Protein AF-A0A7Y1UGS8-F1 (afdb_monomer_lite)

Foldseek 3Di:
DYDDDDDDDDPPDDDDDPPPPPVPPCPPCNQCPVVCVVQVHPDDDDLVRLLVSLCVAPFWPHKDKADPVNVVVLVVVLVVVCVVVPVDSPPDWDADPQATWDWAADDSIIMITGGHDDHDPCSNVSVNSSRVSNVVD

Sequence (137 aa):
MKDAAFGAAALGAATPGNTADAKAPVTNDTKQLALRAIFGVSHELNEGEIIQRARTLPGVRNLAKVRPNEMVALETLRNCISKLGFGDREAITMTCPGGVIDFVAHGDTSMAVIHEGEYAPGVRETLLIVVNEIDQL

Secondary structure (DSSP, 8-state):
---------------------------GGGTTHHHHHHHT-SSPPPHHHHHHHHTTSTTEEEEEEEPHHHHHHHHHHHHHHIIIII--TT---EEETTEEEEEEEETTEEEEEEESSSPPTTHHHHHHHHHHHHHT-

Radius of gyration: 26.34 Å; chains: 1; bounding box: 96×28×57 Å

Structure (mmCIF, N/CA/C/O backbone):
data_AF-A0A7Y1UGS8-F1
#
_entry.id   AF-A0A7Y1UGS8-F1
#
loop_
_atom_site.group_PDB
_atom_site.id
_atom_site.type_symbol
_atom_site.label_atom_id
_atom_site.label_alt_id
_atom_site.label_comp_id
_atom_site.label_asym_id
_atom_site.label_entity_id
_atom_site.label_seq_id
_atom_site.pdbx_PDB_ins_code
_atom_site.Cartn_x
_atom_site.Cartn_y
_atom_site.Cartn_z
_atom_site.occupancy
_atom_site.B_iso_or_equiv
_atom_site.auth_seq_id
_atom_site.auth_comp_id
_atom_site.auth_asym_id
_atom_site.auth_atom_id
_atom_site.pdbx_PDB_model_num
ATOM 1 N N . MET A 1 1 ? 78.539 -0.513 43.130 1.00 38.72 1 MET A N 1
ATOM 2 C CA . MET A 1 1 ? 78.691 -1.775 42.371 1.00 38.72 1 MET A CA 1
ATOM 3 C C . MET A 1 1 ? 77.547 -2.676 42.801 1.00 38.72 1 MET A C 1
ATOM 5 O O . MET A 1 1 ? 77.369 -2.785 43.999 1.00 38.72 1 MET A O 1
ATOM 9 N N . LYS A 1 2 ? 76.743 -3.337 41.981 1.00 36.78 2 LYS A N 1
ATOM 10 C CA . LYS A 1 2 ? 76.501 -3.406 40.536 1.00 36.78 2 LYS A CA 1
ATOM 11 C C . LYS A 1 2 ? 75.409 -4.500 40.441 1.00 36.78 2 LYS A C 1
ATOM 13 O O . LYS A 1 2 ? 75.598 -5.506 41.114 1.00 36.78 2 LYS A O 1
ATOM 18 N N . ASP A 1 3 ? 74.368 -4.304 39.624 1.00 33.09 3 ASP A N 1
ATOM 19 C CA . ASP A 1 3 ? 73.510 -5.361 39.031 1.00 33.09 3 ASP A CA 1
ATOM 20 C C . ASP A 1 3 ? 72.627 -6.205 40.000 1.00 33.09 3 ASP A C 1
ATOM 22 O O . ASP A 1 3 ? 72.994 -6.451 41.137 1.00 33.09 3 ASP A O 1
ATOM 26 N N . ALA A 1 4 ? 71.433 -6.715 39.680 1.00 37.81 4 ALA A N 1
ATOM 27 C CA . ALA A 1 4 ? 70.611 -6.750 38.472 1.00 37.81 4 ALA A CA 1
ATOM 28 C C . ALA A 1 4 ? 69.156 -7.136 38.842 1.00 37.81 4 ALA A C 1
ATOM 30 O O . ALA A 1 4 ? 68.863 -7.599 39.943 1.00 37.81 4 ALA A O 1
ATOM 31 N N . ALA A 1 5 ? 68.268 -6.927 37.872 1.00 36.19 5 ALA A N 1
ATOM 32 C CA . ALA A 1 5 ? 66.820 -7.081 37.893 1.00 36.19 5 ALA A CA 1
ATOM 33 C C . ALA A 1 5 ? 66.292 -8.527 37.800 1.00 36.19 5 ALA A C 1
ATOM 35 O O . ALA A 1 5 ? 66.907 -9.365 37.156 1.00 36.19 5 ALA A O 1
ATOM 36 N N . PHE A 1 6 ? 65.075 -8.729 38.318 1.00 30.23 6 PHE A N 1
ATOM 37 C CA . PHE A 1 6 ? 64.002 -9.634 37.856 1.00 30.23 6 PHE A CA 1
ATOM 38 C C . PHE A 1 6 ? 62.699 -9.017 38.416 1.00 30.23 6 PHE A C 1
ATOM 40 O O . PHE A 1 6 ? 62.675 -8.645 39.581 1.00 30.23 6 PHE A O 1
ATOM 47 N N . GLY A 1 7 ? 61.588 -8.772 37.725 1.00 31.97 7 GLY A N 1
ATOM 48 C CA . GLY A 1 7 ? 61.055 -9.263 36.463 1.00 31.97 7 GLY A CA 1
ATOM 49 C C . GLY A 1 7 ? 59.560 -9.521 36.696 1.00 31.97 7 GLY A C 1
ATOM 50 O O . GLY A 1 7 ? 59.227 -10.499 37.348 1.00 31.97 7 GLY A O 1
ATOM 51 N N . ALA A 1 8 ? 58.673 -8.642 36.219 1.00 36.44 8 ALA A N 1
ATOM 52 C CA . ALA A 1 8 ? 57.241 -8.927 36.048 1.00 36.44 8 ALA A CA 1
ATOM 53 C C . ALA A 1 8 ? 56.602 -7.840 35.167 1.00 36.44 8 ALA A C 1
ATOM 55 O O . ALA A 1 8 ? 56.144 -6.805 35.648 1.00 36.44 8 ALA A O 1
ATOM 56 N N . ALA A 1 9 ? 56.608 -8.068 33.854 1.00 34.81 9 ALA A N 1
ATOM 57 C CA . ALA A 1 9 ? 55.816 -7.295 32.910 1.00 34.81 9 ALA A CA 1
ATOM 58 C C . ALA A 1 9 ? 54.352 -7.743 33.029 1.00 34.81 9 ALA A C 1
ATOM 60 O O . ALA A 1 9 ? 54.012 -8.866 32.658 1.00 34.81 9 ALA A O 1
ATOM 61 N N . ALA A 1 10 ? 53.487 -6.881 33.561 1.00 40.22 10 ALA A N 1
ATOM 62 C CA . ALA A 1 10 ? 52.047 -7.087 33.490 1.00 40.22 10 ALA A CA 1
ATOM 63 C C . ALA A 1 10 ? 51.572 -6.711 32.078 1.00 40.22 10 ALA A C 1
ATOM 65 O O . ALA A 1 10 ? 51.491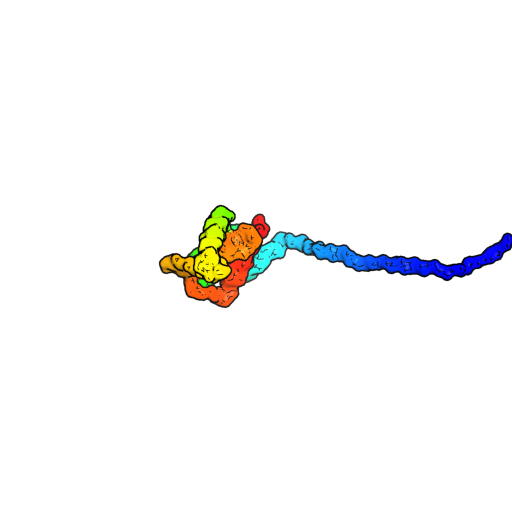 -5.537 31.719 1.00 40.22 10 ALA A O 1
ATOM 66 N N . LEU A 1 11 ? 51.297 -7.737 31.272 1.00 34.75 11 LEU A N 1
ATOM 67 C CA . LEU A 1 11 ? 50.581 -7.646 30.004 1.00 34.75 11 LEU A CA 1
ATOM 68 C C . LEU A 1 11 ? 49.157 -7.136 30.272 1.00 34.75 11 LEU A C 1
ATOM 70 O O . LEU A 1 11 ? 48.253 -7.909 30.580 1.00 34.75 11 LEU A O 1
ATOM 74 N N . GLY A 1 12 ? 48.960 -5.823 30.165 1.00 36.75 12 GLY A N 1
ATOM 75 C CA . GLY A 1 12 ? 47.633 -5.233 30.031 1.00 36.75 12 GLY A CA 1
ATOM 76 C C . GLY A 1 12 ? 47.084 -5.574 28.651 1.00 36.75 12 GLY A C 1
ATOM 77 O O . GLY A 1 12 ? 47.476 -4.962 27.660 1.00 36.75 12 GLY A O 1
ATOM 78 N N . ALA A 1 13 ? 46.222 -6.586 28.585 1.00 39.75 13 ALA A N 1
ATOM 79 C CA . ALA A 1 13 ? 45.507 -6.968 27.377 1.00 39.75 13 ALA A CA 1
ATOM 80 C C . ALA A 1 13 ? 44.645 -5.792 26.887 1.00 39.75 13 ALA A C 1
ATOM 82 O O . ALA A 1 13 ? 43.652 -5.430 27.516 1.00 39.75 13 ALA A O 1
ATOM 83 N N . ALA A 1 14 ? 45.035 -5.189 25.765 1.00 43.00 14 ALA A N 1
ATOM 84 C CA . ALA A 1 14 ? 44.181 -4.275 25.024 1.00 43.00 14 ALA A CA 1
ATOM 85 C C . ALA A 1 14 ? 43.086 -5.097 24.329 1.00 43.00 14 ALA A C 1
ATOM 87 O O . ALA A 1 14 ? 43.355 -5.851 23.393 1.00 43.00 14 ALA A O 1
ATOM 88 N N . THR A 1 15 ? 41.858 -4.976 24.824 1.00 40.38 15 THR A N 1
ATOM 89 C CA . THR A 1 15 ? 40.646 -5.528 24.212 1.00 40.38 15 THR A CA 1
ATOM 90 C C . THR A 1 15 ? 40.512 -5.017 22.772 1.00 40.38 15 THR A C 1
ATOM 92 O O . THR A 1 15 ? 40.528 -3.799 22.569 1.00 40.38 15 THR A O 1
ATOM 95 N N . PRO A 1 16 ? 40.374 -5.885 21.755 1.00 45.91 16 PRO A N 1
ATOM 96 C CA . PRO A 1 16 ? 40.203 -5.425 20.390 1.00 45.91 16 PRO A CA 1
ATOM 97 C C . PRO A 1 16 ? 38.757 -4.978 20.146 1.00 45.91 16 PRO A C 1
ATOM 99 O O . PRO A 1 16 ? 37.811 -5.719 20.387 1.00 45.91 16 PRO A O 1
ATOM 102 N N . GLY A 1 17 ? 38.631 -3.765 19.606 1.00 36.72 17 GLY A N 1
ATOM 103 C CA . GLY A 1 17 ? 37.653 -3.441 18.572 1.00 36.72 17 GLY A CA 1
ATOM 104 C C . GLY A 1 17 ? 36.199 -3.318 19.006 1.00 36.72 17 GLY A C 1
ATOM 105 O O . GLY A 1 17 ? 35.389 -4.185 18.704 1.00 36.72 17 GLY A O 1
ATOM 106 N N . ASN A 1 18 ? 35.829 -2.146 19.527 1.00 45.75 18 ASN A N 1
ATOM 107 C CA . ASN A 1 18 ? 34.509 -1.595 19.229 1.00 45.75 18 ASN A CA 1
ATOM 108 C C . ASN A 1 18 ? 34.477 -1.285 17.723 1.00 45.75 18 ASN A C 1
ATOM 110 O O . ASN A 1 18 ? 34.804 -0.176 17.297 1.00 45.75 18 ASN A O 1
ATOM 114 N N . THR A 1 19 ? 34.178 -2.293 16.902 1.00 44.94 19 THR A N 1
ATOM 115 C CA . THR A 1 19 ? 33.734 -2.052 15.531 1.00 44.94 19 THR A CA 1
ATOM 116 C C . THR A 1 19 ? 32.316 -1.543 15.684 1.00 44.94 19 THR A C 1
ATOM 118 O O . THR A 1 19 ? 31.364 -2.310 15.742 1.00 44.94 19 THR A O 1
ATOM 121 N N . ALA A 1 20 ? 32.192 -0.224 15.843 1.00 47.38 20 ALA A N 1
ATOM 122 C CA . ALA A 1 20 ? 30.963 0.441 15.470 1.00 47.38 20 ALA A CA 1
ATOM 123 C C . ALA A 1 20 ? 30.601 -0.101 14.086 1.00 47.38 20 ALA A C 1
ATOM 125 O O . ALA A 1 20 ? 31.444 -0.048 13.185 1.00 47.38 20 ALA A O 1
ATOM 126 N N . ASP A 1 21 ? 29.408 -0.679 13.963 1.00 48.28 21 ASP A N 1
ATOM 127 C CA . ASP A 1 21 ? 28.772 -1.008 12.696 1.00 48.28 21 ASP A CA 1
ATOM 128 C C . ASP A 1 21 ? 28.756 0.260 11.839 1.00 48.28 21 ASP A C 1
ATOM 130 O O . ASP A 1 21 ? 27.810 1.050 11.832 1.00 48.28 21 ASP A O 1
ATOM 134 N N . ALA A 1 22 ? 29.856 0.502 11.135 1.00 48.06 22 ALA A N 1
ATOM 135 C CA . ALA A 1 22 ? 29.920 1.460 10.065 1.00 48.06 22 ALA A CA 1
ATOM 136 C C . ALA A 1 22 ? 29.099 0.827 8.949 1.00 48.06 22 ALA A C 1
ATOM 138 O O . ALA A 1 22 ? 29.629 0.095 8.114 1.00 48.06 22 ALA A O 1
ATOM 139 N N . LYS A 1 23 ? 27.780 1.063 8.991 1.00 48.94 23 LYS A N 1
ATOM 140 C CA . LYS A 1 23 ? 26.870 0.834 7.872 1.00 48.94 23 LYS A CA 1
ATOM 141 C C . LYS A 1 23 ? 27.572 1.414 6.651 1.00 48.94 23 LYS A C 1
ATOM 143 O O . LYS A 1 23 ? 27.732 2.633 6.563 1.00 48.94 23 LYS A O 1
ATOM 148 N N . ALA A 1 24 ? 28.083 0.537 5.786 1.00 51.81 24 ALA A N 1
ATOM 149 C CA . ALA A 1 24 ? 28.787 0.953 4.586 1.00 51.81 24 ALA A CA 1
ATOM 150 C C . ALA A 1 24 ? 27.908 1.991 3.872 1.00 51.81 24 ALA A C 1
ATOM 152 O O . ALA A 1 24 ? 26.687 1.791 3.806 1.00 51.81 24 ALA A O 1
ATOM 153 N N . PRO A 1 25 ? 28.475 3.120 3.412 1.00 50.69 25 PRO A N 1
ATOM 154 C CA . PRO A 1 25 ? 27.683 4.143 2.757 1.00 50.69 25 PRO A CA 1
ATOM 155 C C . PRO A 1 25 ? 26.977 3.488 1.574 1.00 50.69 25 PRO A C 1
ATOM 157 O O . PRO A 1 25 ? 27.630 2.928 0.694 1.00 50.69 25 PRO A O 1
ATOM 160 N N . VAL A 1 26 ? 25.643 3.505 1.600 1.00 57.28 26 VAL A N 1
ATOM 161 C CA . VAL A 1 26 ? 24.804 3.029 0.500 1.00 57.28 26 VAL A CA 1
ATOM 162 C C . VAL A 1 26 ? 25.177 3.891 -0.701 1.00 57.28 26 VAL A C 1
ATOM 164 O O . VAL A 1 26 ? 24.826 5.069 -0.770 1.00 57.28 26 VAL A O 1
ATOM 167 N N . THR A 1 27 ? 25.993 3.341 -1.596 1.00 56.09 27 THR A N 1
ATOM 168 C CA . THR A 1 27 ? 26.381 4.017 -2.832 1.00 56.09 27 THR A CA 1
ATOM 169 C C . THR A 1 27 ? 25.128 4.214 -3.681 1.00 56.09 27 THR A C 1
ATOM 171 O O . THR A 1 27 ? 24.183 3.430 -3.570 1.00 56.09 27 THR A O 1
ATOM 174 N N . ASN A 1 28 ? 25.101 5.242 -4.538 1.00 56.94 28 ASN A N 1
ATOM 175 C CA . ASN A 1 28 ? 23.955 5.478 -5.429 1.00 56.94 28 ASN A CA 1
ATOM 176 C C . ASN A 1 28 ? 23.591 4.217 -6.242 1.00 56.94 28 ASN A C 1
ATOM 178 O O . ASN A 1 28 ? 22.418 3.920 -6.410 1.00 56.94 28 ASN A O 1
ATOM 182 N N . ASP A 1 29 ? 24.577 3.387 -6.604 1.00 58.97 29 ASP A N 1
ATOM 183 C CA . ASP A 1 29 ? 24.362 2.123 -7.326 1.00 58.97 29 ASP A CA 1
ATOM 184 C C . ASP A 1 29 ? 23.531 1.082 -6.555 1.00 58.97 29 ASP A C 1
ATOM 186 O O . ASP A 1 29 ? 22.888 0.227 -7.169 1.00 58.97 29 ASP A O 1
ATOM 190 N N . THR A 1 30 ? 23.532 1.155 -5.220 1.00 65.00 30 THR A N 1
ATOM 191 C CA . THR A 1 30 ? 22.792 0.239 -4.336 1.00 65.00 30 THR A CA 1
ATOM 192 C C . THR A 1 30 ? 21.421 0.796 -3.944 1.00 65.00 30 THR A C 1
ATOM 194 O O . THR A 1 30 ? 20.578 0.049 -3.440 1.00 65.00 30 THR A O 1
ATOM 197 N N . LYS A 1 31 ? 21.169 2.092 -4.183 1.00 67.06 31 LYS A N 1
ATOM 198 C CA . LYS A 1 31 ? 19.859 2.700 -3.936 1.00 67.06 31 LYS A CA 1
ATOM 199 C C . LYS A 1 31 ? 18.814 2.031 -4.818 1.00 67.06 31 LYS A C 1
ATOM 201 O O . LYS A 1 31 ? 19.059 1.747 -5.994 1.00 67.06 31 LYS A O 1
ATOM 206 N N . GLN A 1 32 ? 17.653 1.749 -4.235 1.00 83.50 32 GLN A N 1
ATOM 207 C CA . GLN A 1 32 ? 16.515 1.166 -4.931 1.00 83.50 32 GLN A CA 1
ATOM 208 C C . GLN A 1 32 ? 16.801 -0.158 -5.651 1.00 83.50 32 GLN A C 1
ATOM 210 O O . GLN A 1 32 ? 16.010 -0.552 -6.505 1.00 83.50 32 GLN A O 1
ATOM 215 N N . LEU A 1 33 ? 17.895 -0.876 -5.348 1.00 87.38 33 LEU A N 1
ATOM 216 C CA . LEU A 1 33 ? 18.249 -2.107 -6.068 1.00 87.38 33 LEU A CA 1
ATOM 217 C C . LEU A 1 33 ? 17.107 -3.135 -6.020 1.00 87.38 33 LEU A C 1
ATOM 219 O O . LEU A 1 33 ? 16.805 -3.771 -7.028 1.00 87.38 33 LEU A O 1
ATOM 223 N N . ALA A 1 34 ? 16.426 -3.233 -4.874 1.00 87.19 34 ALA A N 1
ATOM 224 C CA . ALA A 1 34 ? 15.247 -4.074 -4.709 1.00 87.19 34 ALA A CA 1
ATOM 225 C C . ALA A 1 34 ? 14.092 -3.639 -5.628 1.00 87.19 34 ALA A C 1
ATOM 227 O O . ALA A 1 34 ? 13.586 -4.461 -6.390 1.00 87.19 34 ALA A O 1
ATOM 228 N N . LEU A 1 35 ? 13.711 -2.353 -5.631 1.00 91.19 35 LEU A N 1
ATOM 229 C CA . LEU A 1 35 ? 12.653 -1.851 -6.520 1.00 91.19 35 LEU A CA 1
ATOM 230 C C . LEU A 1 35 ? 13.013 -2.002 -7.998 1.00 91.19 35 LEU A C 1
ATOM 232 O O . LEU A 1 35 ? 12.163 -2.365 -8.810 1.00 91.19 35 LEU A O 1
ATOM 236 N N . ARG A 1 36 ? 14.277 -1.762 -8.348 1.00 91.75 36 ARG A N 1
ATOM 237 C CA . ARG A 1 36 ? 14.786 -1.892 -9.713 1.00 91.75 36 ARG A CA 1
ATOM 238 C C . ARG A 1 36 ? 14.707 -3.332 -10.204 1.00 91.75 36 ARG A C 1
ATOM 240 O O . ARG A 1 36 ? 14.249 -3.563 -11.321 1.00 91.75 36 ARG A O 1
ATOM 247 N N . ALA A 1 37 ? 15.071 -4.293 -9.357 1.00 91.06 37 ALA A N 1
ATOM 248 C CA . ALA A 1 37 ? 14.942 -5.715 -9.654 1.00 91.06 37 ALA A CA 1
ATOM 249 C C . ALA A 1 37 ? 13.472 -6.151 -9.780 1.00 91.06 37 ALA A C 1
ATOM 251 O O . ALA A 1 37 ? 13.121 -6.826 -10.744 1.00 91.06 37 ALA A O 1
ATOM 252 N N . ILE A 1 38 ? 12.607 -5.725 -8.851 1.00 91.81 38 ILE A N 1
ATOM 253 C CA . ILE A 1 38 ? 11.176 -6.072 -8.845 1.00 91.81 38 ILE A CA 1
ATOM 254 C C . ILE A 1 38 ? 10.465 -5.523 -10.086 1.00 91.81 38 ILE A C 1
ATOM 256 O O . ILE A 1 38 ? 9.684 -6.228 -10.721 1.00 91.81 38 ILE A O 1
ATOM 260 N N . PHE A 1 39 ? 10.740 -4.270 -10.453 1.00 92.25 39 PHE A N 1
ATOM 261 C CA . PHE A 1 39 ? 10.084 -3.608 -11.581 1.00 92.25 39 PHE A CA 1
ATOM 262 C C . PHE A 1 39 ? 10.821 -3.753 -12.918 1.00 92.25 39 PHE A C 1
ATOM 264 O O . PHE A 1 39 ? 10.344 -3.222 -13.927 1.00 92.25 39 PHE A O 1
ATOM 271 N N . GLY A 1 40 ? 11.961 -4.448 -12.936 1.00 91.56 40 GLY A N 1
ATOM 272 C CA . GLY A 1 40 ? 12.759 -4.692 -14.137 1.00 91.56 40 GLY A CA 1
ATOM 273 C C . GLY A 1 40 ? 13.284 -3.413 -14.795 1.00 91.56 40 GLY A C 1
ATOM 274 O O . GLY A 1 40 ? 13.235 -3.294 -16.018 1.00 91.56 40 GLY A O 1
ATOM 275 N N . VAL A 1 41 ? 13.743 -2.438 -14.004 1.00 91.81 41 VAL A N 1
ATOM 276 C CA . VAL A 1 41 ? 14.269 -1.156 -14.506 1.00 91.81 41 VAL A CA 1
ATOM 277 C C . VAL A 1 41 ? 15.764 -1.006 -14.251 1.00 91.81 41 VAL A C 1
ATOM 279 O O . VAL A 1 41 ? 16.295 -1.452 -13.236 1.00 91.81 41 VAL A O 1
ATOM 282 N N . SER A 1 42 ? 16.456 -0.340 -15.173 1.00 88.19 42 SER A N 1
ATOM 283 C CA . SER A 1 42 ? 17.895 -0.087 -15.061 1.00 88.19 42 SER A CA 1
ATOM 284 C C . SER A 1 42 ? 18.235 1.257 -14.414 1.00 88.19 42 SER A C 1
ATOM 286 O O . SER A 1 42 ? 19.378 1.432 -13.997 1.00 88.19 42 SER A O 1
ATOM 288 N N . HIS A 1 43 ? 17.277 2.182 -14.306 1.00 88.88 43 HIS A N 1
ATOM 289 C CA . HIS A 1 43 ? 17.457 3.536 -13.766 1.00 88.88 43 HIS A CA 1
ATOM 290 C C . HIS A 1 43 ? 16.821 3.710 -12.378 1.00 88.88 43 HIS A C 1
ATOM 292 O O . HIS A 1 43 ? 16.047 2.862 -11.934 1.00 88.88 43 HIS A O 1
ATOM 298 N N . GLU A 1 44 ? 17.173 4.800 -11.693 1.00 89.00 44 GLU A N 1
ATOM 299 C CA . GLU A 1 44 ? 16.540 5.211 -10.433 1.00 89.00 44 GLU A CA 1
ATOM 300 C C . GLU A 1 44 ? 15.124 5.740 -10.690 1.00 89.00 44 GLU A C 1
ATOM 302 O O . GLU A 1 44 ? 14.895 6.533 -11.602 1.00 89.00 44 GLU A O 1
ATOM 307 N N . LEU A 1 45 ? 14.173 5.310 -9.868 1.00 91.00 45 LEU A N 1
ATOM 308 C CA . LEU A 1 45 ? 12.769 5.679 -9.954 1.00 91.00 45 LEU A CA 1
ATOM 309 C C . LEU A 1 45 ? 12.491 6.882 -9.047 1.00 91.00 45 LEU A C 1
ATOM 311 O O . LEU A 1 45 ? 12.828 6.880 -7.860 1.00 91.00 45 LEU A O 1
ATOM 315 N N . ASN A 1 46 ? 11.808 7.891 -9.585 1.00 92.56 46 ASN A N 1
ATOM 316 C CA . ASN A 1 46 ? 11.212 8.945 -8.761 1.00 92.56 46 ASN A CA 1
ATOM 317 C C . ASN A 1 46 ? 9.915 8.452 -8.088 1.00 92.56 46 ASN A C 1
ATOM 319 O O . ASN A 1 46 ? 9.319 7.462 -8.515 1.00 92.56 46 ASN A O 1
ATOM 323 N N . GLU A 1 47 ? 9.439 9.173 -7.068 1.00 93.56 47 GLU A N 1
ATOM 324 C CA . GLU A 1 47 ? 8.225 8.824 -6.308 1.00 93.56 47 GLU A CA 1
ATOM 325 C C . GLU A 1 47 ? 7.008 8.547 -7.214 1.00 93.56 47 GLU A C 1
ATOM 327 O O . GLU A 1 47 ? 6.284 7.571 -7.012 1.00 93.56 47 GLU A O 1
ATOM 332 N N . GLY A 1 48 ? 6.806 9.358 -8.258 1.00 94.06 48 GLY A N 1
ATOM 333 C CA . GLY A 1 48 ? 5.703 9.187 -9.204 1.00 94.06 48 GLY A CA 1
ATOM 334 C C . GLY A 1 48 ? 5.799 7.890 -10.011 1.00 94.06 48 GLY A C 1
ATOM 335 O O . GLY A 1 48 ? 4.799 7.188 -10.171 1.00 94.06 48 GLY A O 1
ATOM 336 N N . GLU A 1 49 ? 6.996 7.536 -10.482 1.00 94.00 49 GLU A N 1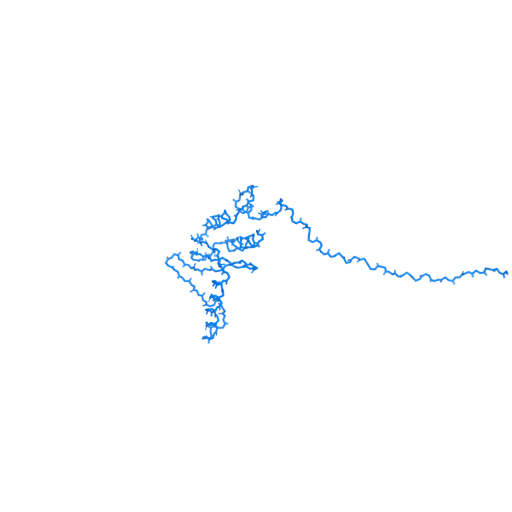
ATOM 337 C CA . GLU A 1 49 ? 7.249 6.277 -11.192 1.00 94.00 49 GLU A CA 1
ATOM 338 C C . GLU A 1 49 ? 7.066 5.059 -10.284 1.00 94.00 49 GLU A C 1
ATOM 340 O O . GLU A 1 49 ? 6.466 4.069 -10.712 1.00 94.00 49 GLU A O 1
ATOM 345 N N . ILE A 1 50 ? 7.525 5.142 -9.030 1.00 9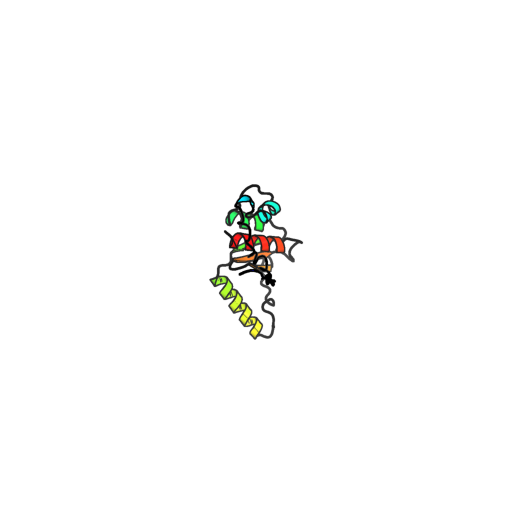4.81 50 ILE A N 1
ATOM 346 C CA . ILE A 1 50 ? 7.330 4.087 -8.027 1.00 94.81 50 ILE A CA 1
ATOM 347 C C . ILE A 1 50 ? 5.832 3.855 -7.803 1.00 94.81 50 ILE A C 1
ATOM 349 O O . ILE A 1 50 ? 5.358 2.726 -7.939 1.00 94.81 50 ILE A O 1
ATOM 353 N N . ILE A 1 51 ? 5.068 4.919 -7.523 1.00 95.31 51 ILE A N 1
ATOM 354 C CA . ILE A 1 51 ? 3.616 4.842 -7.298 1.00 95.31 51 ILE A CA 1
ATOM 355 C C . ILE A 1 51 ? 2.910 4.260 -8.524 1.00 95.31 51 ILE A C 1
ATOM 357 O O . ILE A 1 51 ? 2.060 3.377 -8.397 1.00 95.31 51 ILE A O 1
ATOM 361 N N . GLN A 1 52 ? 3.264 4.730 -9.722 1.00 94.81 52 GLN A N 1
ATOM 362 C CA . GLN A 1 52 ? 2.627 4.280 -10.954 1.00 94.81 52 GLN A CA 1
ATOM 363 C C . GLN A 1 52 ? 2.881 2.794 -11.222 1.00 94.81 52 GLN A C 1
ATOM 365 O O . GLN A 1 52 ? 1.969 2.089 -11.650 1.00 94.81 52 GLN A O 1
ATOM 370 N N . ARG A 1 53 ? 4.089 2.298 -10.941 1.00 95.06 53 ARG A N 1
ATOM 371 C CA . ARG A 1 53 ? 4.435 0.878 -11.093 1.00 95.06 53 ARG A CA 1
ATOM 372 C C . ARG A 1 53 ? 3.811 0.012 -10.007 1.00 95.06 53 ARG A C 1
ATOM 374 O O . ARG A 1 53 ? 3.288 -1.053 -10.321 1.00 95.06 53 ARG A O 1
ATOM 381 N N . ALA A 1 54 ? 3.766 0.480 -8.765 1.00 95.19 54 ALA A N 1
ATOM 382 C CA . ALA A 1 54 ? 3.113 -0.231 -7.670 1.00 95.19 54 ALA A CA 1
ATOM 383 C C . ALA A 1 54 ? 1.607 -0.452 -7.924 1.00 95.19 54 ALA A C 1
ATOM 385 O O . ALA A 1 54 ? 1.062 -1.486 -7.548 1.00 95.19 54 ALA A O 1
ATOM 386 N N . ARG A 1 55 ? 0.938 0.452 -8.655 1.00 95.19 55 ARG A N 1
ATOM 387 C CA . ARG A 1 55 ? -0.458 0.260 -9.107 1.00 95.19 55 ARG A CA 1
ATOM 388 C C . ARG A 1 55 ? -0.647 -0.877 -10.112 1.00 95.19 55 ARG A C 1
ATOM 390 O O . ARG A 1 55 ? -1.776 -1.285 -10.344 1.00 95.19 55 ARG A O 1
ATOM 397 N N . THR A 1 56 ? 0.427 -1.363 -10.733 1.00 94.25 56 THR A N 1
ATOM 398 C CA . THR A 1 56 ? 0.372 -2.491 -11.679 1.00 94.25 56 THR A CA 1
ATOM 399 C C . THR A 1 56 ? 0.517 -3.849 -10.996 1.00 94.25 56 THR A C 1
ATOM 401 O O . THR A 1 56 ? 0.410 -4.878 -11.661 1.00 94.25 56 THR A O 1
ATOM 404 N N . LEU A 1 57 ? 0.752 -3.867 -9.677 1.00 95.12 57 LEU A N 1
ATOM 405 C CA . LEU A 1 57 ? 0.843 -5.107 -8.918 1.00 95.12 57 LEU A CA 1
ATOM 406 C C . LEU A 1 57 ? -0.499 -5.861 -8.953 1.00 95.12 57 LEU A C 1
ATOM 408 O O . LEU A 1 57 ? -1.559 -5.233 -8.870 1.00 95.12 57 LEU A O 1
ATOM 412 N N . PRO A 1 58 ? -0.484 -7.202 -9.050 1.00 94.06 58 PRO A N 1
ATOM 413 C CA . PRO A 1 58 ? -1.706 -7.996 -9.089 1.00 94.06 58 PRO A CA 1
ATOM 414 C C . PRO A 1 58 ? -2.639 -7.704 -7.908 1.00 94.06 58 PRO A C 1
ATOM 416 O O . PRO A 1 58 ? -2.218 -7.707 -6.754 1.00 94.06 58 PRO A O 1
ATOM 419 N N . GLY A 1 59 ? -3.915 -7.458 -8.203 1.00 93.00 59 GLY A N 1
ATOM 420 C CA . GLY A 1 59 ? -4.941 -7.176 -7.195 1.00 93.00 59 GLY A CA 1
ATOM 421 C C . GLY A 1 59 ? -4.949 -5.739 -6.663 1.00 93.00 59 GLY A C 1
ATOM 422 O O . GLY A 1 59 ? -5.932 -5.356 -6.036 1.00 93.00 59 GLY A O 1
ATOM 423 N N . VAL A 1 60 ? -3.932 -4.915 -6.948 1.00 95.56 60 VAL A N 1
ATOM 424 C CA . VAL A 1 60 ? -3.926 -3.490 -6.585 1.00 95.56 60 VAL A CA 1
ATOM 425 C C . VAL A 1 60 ? -4.733 -2.699 -7.614 1.00 95.56 60 VAL A C 1
ATOM 427 O O . VAL A 1 60 ? -4.433 -2.691 -8.804 1.00 95.56 60 VAL A O 1
ATOM 430 N N . ARG A 1 61 ? -5.775 -2.008 -7.154 1.00 93.81 61 ARG A N 1
ATOM 431 C CA . ARG A 1 61 ? -6.613 -1.120 -7.974 1.00 93.81 61 ARG A CA 1
ATOM 432 C C . ARG A 1 61 ? -6.106 0.308 -7.965 1.00 93.81 61 ARG A C 1
ATOM 434 O O . ARG A 1 61 ? -6.104 0.969 -9.001 1.00 93.81 61 ARG A O 1
ATOM 441 N N . ASN A 1 62 ? -5.715 0.803 -6.795 1.00 94.25 62 ASN A N 1
ATOM 442 C CA . ASN A 1 62 ? -5.176 2.147 -6.663 1.00 94.25 62 ASN A CA 1
ATOM 443 C C . ASN A 1 62 ? -4.254 2.259 -5.450 1.00 94.25 62 ASN A C 1
ATOM 445 O O . ASN A 1 62 ? -4.315 1.450 -4.528 1.00 94.25 62 ASN A O 1
ATOM 449 N N . LEU A 1 63 ? -3.415 3.287 -5.471 1.00 94.75 63 LEU A N 1
ATOM 450 C CA . LEU A 1 63 ? -2.396 3.554 -4.471 1.00 94.75 63 LEU A CA 1
ATOM 451 C C . LEU A 1 63 ? -2.198 5.065 -4.337 1.00 94.75 63 LEU A C 1
ATOM 453 O O . LEU A 1 63 ? -2.071 5.762 -5.356 1.00 94.75 63 LEU A O 1
ATOM 457 N N . ALA A 1 64 ? -2.132 5.558 -3.105 1.00 95.19 64 ALA A N 1
ATOM 458 C CA . ALA A 1 64 ? -1.819 6.950 -2.807 1.00 95.19 64 ALA A CA 1
ATOM 459 C C . ALA A 1 64 ? -1.015 7.075 -1.510 1.00 95.19 64 ALA A C 1
ATOM 461 O O . ALA A 1 64 ? -1.216 6.310 -0.570 1.00 95.19 64 ALA A O 1
ATOM 462 N N . LYS A 1 65 ? -0.126 8.070 -1.451 1.00 95.19 65 LYS A N 1
ATOM 463 C CA . LYS A 1 65 ? 0.550 8.456 -0.211 1.00 95.19 65 LYS A CA 1
ATOM 464 C C . LYS A 1 65 ? -0.446 9.136 0.720 1.00 95.19 65 LYS A C 1
ATOM 466 O O . LYS A 1 65 ? -1.220 9.985 0.279 1.00 95.19 65 LYS A O 1
ATOM 471 N N . VAL A 1 66 ? -0.400 8.763 1.988 1.00 95.56 66 VAL A N 1
ATOM 472 C CA . VAL A 1 66 ? -1.241 9.317 3.048 1.00 95.56 66 VAL A CA 1
ATOM 473 C C . VAL A 1 66 ? -0.452 10.407 3.746 1.00 95.56 66 VAL A C 1
ATOM 475 O O . VAL A 1 66 ? 0.711 10.218 4.107 1.00 95.56 66 VAL A O 1
ATOM 478 N N . ARG A 1 67 ? -1.067 11.571 3.921 1.00 93.69 67 ARG A N 1
ATOM 479 C CA . ARG A 1 67 ? -0.422 12.686 4.614 1.00 93.69 67 ARG A CA 1
ATOM 480 C C . ARG A 1 67 ? -0.445 12.463 6.130 1.00 93.69 67 ARG A C 1
ATOM 482 O O . ARG A 1 67 ? -1.374 11.834 6.639 1.00 93.69 67 ARG A O 1
ATOM 489 N N . PRO A 1 68 ? 0.495 13.044 6.896 1.00 91.56 68 PRO A N 1
ATOM 490 C CA . PRO A 1 68 ? 0.535 12.857 8.348 1.00 91.56 68 PRO A CA 1
ATOM 491 C C . PRO A 1 68 ? -0.777 13.222 9.060 1.00 91.56 68 PRO A C 1
ATOM 493 O O . PRO A 1 68 ? -1.225 12.512 9.956 1.00 91.56 68 PRO A O 1
ATOM 496 N N . ASN A 1 69 ? -1.449 14.294 8.631 1.00 94.06 69 ASN A N 1
ATOM 497 C CA . ASN A 1 69 ? -2.741 14.706 9.187 1.00 94.06 69 ASN A CA 1
ATOM 498 C C . ASN A 1 69 ? -3.874 13.705 8.888 1.00 94.06 69 ASN A C 1
ATOM 500 O O . ASN A 1 69 ? -4.755 13.516 9.724 1.00 94.06 69 ASN A O 1
ATOM 504 N N . GLU A 1 70 ? -3.852 13.060 7.721 1.00 94.12 70 GLU A N 1
ATOM 505 C CA . GLU A 1 70 ? -4.808 12.009 7.351 1.00 94.12 70 GLU A CA 1
ATOM 506 C C . GLU A 1 70 ? -4.576 10.750 8.196 1.00 94.12 70 GLU A C 1
ATOM 508 O O . GLU A 1 70 ? -5.533 10.156 8.693 1.00 94.12 70 GLU A O 1
ATOM 513 N N . MET A 1 71 ? -3.311 10.397 8.449 1.00 91.56 71 MET A N 1
ATOM 514 C CA . MET A 1 71 ? -2.960 9.265 9.310 1.00 91.56 71 MET A CA 1
ATOM 515 C C . MET A 1 71 ? -3.393 9.492 10.766 1.00 91.56 71 MET A C 1
ATOM 517 O O . MET A 1 71 ? -3.954 8.597 11.395 1.00 91.56 71 MET A O 1
ATOM 521 N N . VAL A 1 72 ? -3.229 10.712 11.294 1.00 92.81 72 VAL A N 1
ATOM 522 C CA . VAL A 1 72 ? -3.737 11.083 12.629 1.00 92.81 72 VAL A CA 1
ATOM 523 C C . VAL A 1 72 ? -5.261 10.946 12.711 1.00 92.81 72 VAL A C 1
ATOM 525 O O . VAL A 1 72 ? -5.790 10.488 13.729 1.00 92.81 72 VAL A O 1
ATOM 528 N N . ALA A 1 73 ? -5.986 11.309 11.650 1.00 93.00 73 ALA A N 1
ATOM 529 C CA . ALA A 1 73 ? -7.435 11.134 11.600 1.00 93.00 73 ALA A CA 1
ATOM 530 C C . ALA A 1 73 ? -7.830 9.645 11.624 1.00 93.00 73 ALA A C 1
ATOM 532 O O . ALA A 1 73 ? -8.735 9.266 12.372 1.00 93.00 73 ALA A O 1
ATOM 533 N N . LEU A 1 74 ? -7.116 8.793 10.880 1.00 90.94 74 LEU A N 1
ATOM 534 C CA . LEU A 1 74 ? -7.325 7.342 10.892 1.00 90.94 74 LEU A CA 1
ATOM 535 C C . LEU A 1 74 ? -7.039 6.726 12.271 1.00 90.94 74 LEU A C 1
ATOM 537 O O . LEU A 1 74 ? -7.842 5.944 12.776 1.00 90.94 74 LEU A O 1
ATOM 541 N N . GLU A 1 75 ? -5.940 7.110 12.921 1.00 90.19 75 GLU A N 1
ATOM 542 C CA . GLU A 1 75 ? -5.616 6.647 14.277 1.00 90.19 75 GLU A CA 1
ATOM 543 C C . GLU A 1 75 ? -6.652 7.113 15.307 1.00 90.19 75 GLU A C 1
ATOM 545 O O . GLU A 1 75 ? -7.030 6.370 16.214 1.00 90.19 75 GLU A O 1
ATOM 550 N N . THR A 1 76 ? -7.186 8.325 15.147 1.00 92.25 76 THR A N 1
ATOM 551 C CA . THR A 1 76 ? -8.285 8.818 15.989 1.00 92.25 76 THR A CA 1
ATOM 552 C C . THR A 1 76 ? -9.527 7.935 15.846 1.00 92.25 76 THR A C 1
ATOM 554 O O . THR A 1 76 ? -10.129 7.563 16.856 1.00 92.25 76 THR A O 1
ATOM 557 N N . LEU A 1 77 ? -9.870 7.533 14.618 1.00 90.19 77 LEU A N 1
ATOM 558 C CA . LEU A 1 77 ? -10.965 6.598 14.353 1.00 90.19 77 LEU A CA 1
ATOM 559 C C . LEU A 1 77 ? -10.702 5.212 14.971 1.00 90.19 77 LEU A C 1
ATOM 561 O O . LEU A 1 77 ? -11.584 4.662 15.634 1.00 90.19 77 LEU A O 1
ATOM 565 N N . ARG A 1 78 ? -9.485 4.672 14.829 1.00 88.56 78 ARG A N 1
ATOM 566 C CA . ARG A 1 78 ? -9.064 3.400 15.455 1.00 88.56 78 ARG A CA 1
ATOM 567 C C . ARG A 1 78 ? -9.210 3.425 16.972 1.00 88.56 78 ARG A C 1
ATOM 569 O O . ARG A 1 78 ? -9.771 2.499 17.556 1.00 88.56 78 ARG A O 1
ATOM 576 N N . ASN A 1 79 ? -8.820 4.528 17.606 1.00 88.38 79 ASN A N 1
ATOM 577 C CA . ASN A 1 79 ? -8.964 4.709 19.049 1.00 88.38 79 ASN A CA 1
ATOM 578 C C . ASN A 1 79 ? -10.429 4.704 19.515 1.00 88.38 79 ASN A C 1
ATOM 580 O O . ASN A 1 79 ? -10.716 4.248 20.624 1.00 88.38 79 ASN A O 1
ATOM 584 N N . CYS A 1 80 ? -11.369 5.193 18.700 1.00 87.75 80 CYS A N 1
ATOM 585 C CA . CYS A 1 80 ? -12.796 5.082 19.009 1.00 87.75 80 CYS A CA 1
ATOM 586 C C . CYS A 1 80 ? -13.251 3.618 19.051 1.00 87.75 80 CYS A C 1
ATOM 588 O O . CYS A 1 80 ? -14.016 3.251 19.939 1.00 87.75 80 CYS A O 1
ATOM 590 N N . ILE A 1 81 ? -12.751 2.773 18.152 1.00 86.12 81 ILE A N 1
ATOM 591 C CA . ILE A 1 81 ? -13.160 1.365 18.065 1.00 86.12 81 ILE A CA 1
ATOM 592 C C . ILE A 1 81 ? -12.580 0.524 19.198 1.00 86.12 81 ILE A C 1
ATOM 594 O O . ILE A 1 81 ? -13.301 -0.289 19.779 1.00 86.12 81 ILE A O 1
ATOM 598 N N . SER A 1 82 ? -11.349 0.800 19.633 1.00 83.50 82 SER A N 1
ATOM 599 C CA . SER A 1 82 ? -10.813 0.185 20.854 1.00 83.50 82 SER A CA 1
ATOM 600 C C . SER A 1 82 ? -11.690 0.488 22.080 1.00 83.50 82 SER A C 1
ATOM 602 O O . SER A 1 82 ? -11.932 -0.399 22.896 1.00 83.50 82 SER A O 1
ATOM 604 N N . LYS A 1 83 ? -12.246 1.707 22.187 1.00 86.50 83 LYS A N 1
ATOM 605 C CA . LYS A 1 83 ? -13.172 2.088 23.276 1.00 86.50 83 LYS A CA 1
ATOM 606 C C . LYS A 1 83 ? -14.532 1.388 23.201 1.00 86.50 83 LYS A C 1
ATOM 608 O O . LYS A 1 83 ? -15.200 1.284 24.224 1.00 86.50 83 LYS A O 1
ATOM 613 N N . LEU A 1 84 ? -14.934 0.900 22.027 1.00 86.31 84 LEU A N 1
ATOM 614 C CA . LEU A 1 84 ? -16.153 0.104 21.851 1.00 86.31 84 LEU A CA 1
ATOM 615 C C . LEU A 1 84 ? -15.983 -1.360 22.298 1.00 86.31 84 LEU A C 1
ATOM 617 O O . LEU A 1 84 ? -16.940 -2.124 22.234 1.00 86.31 84 LEU A O 1
ATOM 621 N N . GLY A 1 85 ? -14.794 -1.753 22.772 1.00 82.62 85 GLY A N 1
ATOM 622 C CA . GLY A 1 85 ? -14.534 -3.091 23.308 1.00 82.62 85 GLY A CA 1
ATOM 623 C C . GLY A 1 85 ? -14.017 -4.099 22.282 1.00 82.62 85 GLY A C 1
ATOM 624 O O . GLY A 1 85 ? -13.883 -5.272 22.612 1.00 82.62 85 GLY A O 1
ATOM 625 N N . PHE A 1 86 ? -13.678 -3.659 21.065 1.00 78.94 86 PHE A N 1
ATOM 626 C CA . PHE A 1 86 ? -13.130 -4.538 20.023 1.00 78.94 86 PHE A CA 1
ATOM 627 C C . PHE A 1 86 ? -11.632 -4.836 20.184 1.00 78.94 86 PHE A C 1
ATOM 629 O O . PHE A 1 86 ? -11.106 -5.661 19.447 1.00 78.94 86 PHE A O 1
ATOM 636 N N . GLY A 1 87 ? -10.968 -4.226 21.178 1.00 68.12 87 GLY A N 1
ATOM 637 C CA . GLY A 1 87 ? -9.630 -4.586 21.668 1.00 68.12 87 GLY A CA 1
ATOM 638 C C . GLY A 1 87 ? -8.474 -4.228 20.734 1.00 68.12 87 GLY A C 1
ATOM 639 O O . GLY A 1 87 ? -7.523 -3.585 21.172 1.00 68.12 87 GLY A O 1
ATOM 640 N N . ASP A 1 88 ? -8.580 -4.588 19.459 1.00 69.12 88 ASP A N 1
ATOM 641 C CA . ASP A 1 88 ? -7.523 -4.436 18.472 1.00 69.12 88 ASP A CA 1
ATOM 642 C C . ASP A 1 88 ? -7.775 -3.254 17.529 1.00 69.12 88 ASP A C 1
ATOM 644 O O . ASP A 1 88 ? -8.898 -2.999 17.085 1.00 69.12 88 ASP A O 1
ATOM 648 N N . ARG A 1 89 ? -6.713 -2.505 17.221 1.00 62.31 89 ARG A N 1
ATOM 649 C CA . ARG A 1 89 ? -6.780 -1.338 16.320 1.00 62.31 89 ARG A CA 1
ATOM 650 C C . ARG A 1 89 ? -6.983 -1.757 14.864 1.00 62.31 89 ARG A C 1
ATOM 652 O O . ARG A 1 89 ? -7.462 -0.958 14.060 1.00 62.31 89 ARG A O 1
ATOM 659 N N . GLU A 1 90 ? -6.653 -3.008 14.552 1.00 64.06 90 GLU A N 1
ATOM 660 C CA . GLU A 1 90 ? -6.810 -3.632 13.235 1.00 64.06 90 GLU A CA 1
ATOM 661 C C . GLU A 1 90 ? -8.227 -4.181 12.990 1.00 64.06 90 GLU A C 1
ATOM 663 O O . GLU A 1 90 ? -8.524 -4.673 11.907 1.00 64.06 90 GLU A O 1
ATOM 668 N N . ALA A 1 91 ? -9.152 -4.027 13.947 1.00 67.69 91 ALA A N 1
ATOM 669 C CA . ALA A 1 91 ? -10.535 -4.496 13.824 1.00 67.69 91 ALA A CA 1
ATOM 670 C C . ALA A 1 91 ? -11.403 -3.691 12.827 1.00 67.69 91 ALA A C 1
ATOM 672 O O . ALA A 1 91 ? -12.601 -3.950 12.701 1.00 67.69 91 ALA A O 1
ATOM 673 N N . ILE A 1 92 ? -10.834 -2.696 12.135 1.00 80.31 92 ILE A N 1
ATOM 674 C CA . ILE A 1 92 ? -11.545 -1.885 11.140 1.00 80.31 92 ILE A CA 1
ATOM 675 C C . ILE A 1 92 ? -11.230 -2.391 9.741 1.00 80.31 92 ILE A C 1
ATOM 677 O O . ILE A 1 92 ? -10.123 -2.206 9.243 1.00 80.31 92 ILE A O 1
ATOM 681 N N . THR A 1 93 ? -12.245 -2.906 9.054 1.00 86.75 93 THR A N 1
ATOM 682 C CA . THR A 1 93 ? -12.187 -3.106 7.604 1.00 86.75 93 THR A CA 1
ATOM 683 C C . THR A 1 93 ? -12.864 -1.934 6.902 1.00 86.75 93 THR A C 1
ATOM 685 O O . THR A 1 93 ? -14.059 -1.693 7.079 1.00 86.75 93 THR A O 1
ATOM 688 N N . MET A 1 94 ? -12.106 -1.198 6.090 1.00 90.31 94 MET A N 1
ATOM 689 C CA . MET A 1 94 ? -12.631 -0.127 5.244 1.00 90.31 94 MET A CA 1
ATOM 690 C C . MET A 1 94 ? -12.877 -0.676 3.840 1.00 90.31 94 MET A C 1
ATOM 692 O O . MET A 1 94 ? -11.992 -1.279 3.243 1.00 90.31 94 MET A O 1
ATOM 696 N N . THR A 1 95 ? -14.076 -0.474 3.299 1.00 92.38 95 THR A N 1
ATOM 697 C CA . THR A 1 95 ? -14.4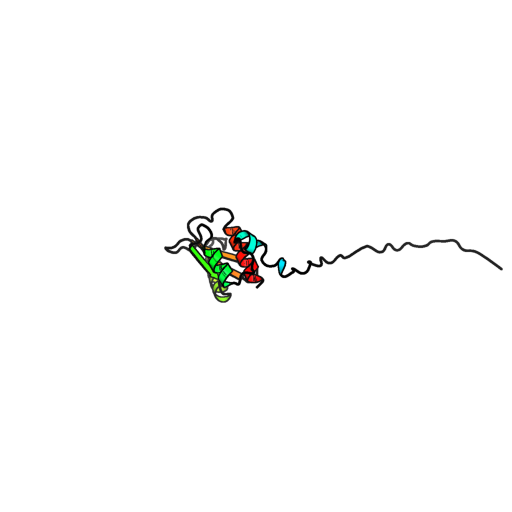33 -0.943 1.952 1.00 92.38 95 THR A CA 1
ATOM 698 C C . THR A 1 95 ? -15.002 0.195 1.119 1.00 92.38 95 THR A C 1
ATOM 700 O O . THR A 1 95 ? -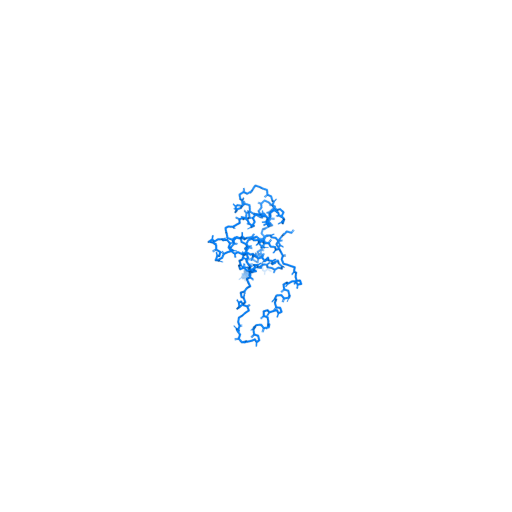15.620 1.128 1.633 1.00 92.38 95 THR A O 1
ATOM 703 N N . CYS A 1 96 ? -14.782 0.126 -0.187 1.00 90.50 96 CYS A N 1
ATOM 704 C CA . CYS A 1 96 ? -15.419 0.975 -1.182 1.00 90.50 96 CYS A CA 1
ATOM 705 C C . CYS A 1 96 ? -15.908 0.095 -2.347 1.00 90.50 96 CYS A C 1
ATOM 707 O O . CYS A 1 96 ? -15.511 -1.068 -2.438 1.00 90.50 96 CYS A O 1
ATOM 709 N N . PRO A 1 97 ? -16.737 0.606 -3.278 1.00 89.25 97 PRO A N 1
ATOM 710 C CA . PRO A 1 97 ? -17.188 -0.186 -4.428 1.00 89.25 97 PRO A CA 1
ATOM 711 C C . PRO A 1 97 ? -16.053 -0.790 -5.275 1.00 89.25 97 PRO A C 1
ATOM 713 O O . PRO A 1 97 ? -16.292 -1.731 -6.022 1.00 89.25 97 PRO A O 1
ATOM 716 N N . GLY A 1 98 ? -14.831 -0.253 -5.169 1.00 84.50 98 GLY A N 1
ATOM 717 C CA . GLY A 1 98 ? -13.643 -0.739 -5.871 1.00 84.50 98 GLY A CA 1
ATOM 718 C C . GLY A 1 98 ? -12.783 -1.750 -5.105 1.00 84.50 98 GLY A C 1
ATOM 719 O O . GLY A 1 98 ? -11.776 -2.177 -5.662 1.00 84.50 98 GLY A O 1
ATOM 720 N N . GLY A 1 99 ? -13.126 -2.111 -3.862 1.00 92.56 99 GLY A N 1
ATOM 721 C CA . GLY A 1 99 ? -12.381 -3.098 -3.077 1.00 92.56 99 GLY A CA 1
ATOM 722 C C . GLY A 1 99 ? -12.220 -2.749 -1.597 1.00 92.56 99 GLY A C 1
ATOM 723 O O . GLY A 1 99 ? -12.946 -1.925 -1.034 1.00 92.56 99 GLY A O 1
ATOM 724 N N . VAL A 1 100 ? -11.249 -3.400 -0.964 1.00 93.62 100 VAL A N 1
ATOM 725 C CA . VAL A 1 100 ? -10.839 -3.135 0.418 1.00 93.62 100 VAL A CA 1
ATOM 726 C C . VAL A 1 100 ? -9.778 -2.040 0.408 1.00 93.62 100 VAL A C 1
ATOM 728 O O . VAL A 1 100 ? -8.906 -2.021 -0.461 1.00 93.62 100 VAL A O 1
ATOM 731 N N . ILE A 1 101 ? -9.887 -1.106 1.351 1.00 94.06 101 ILE A N 1
ATOM 732 C CA . ILE A 1 101 ? -8.873 -0.087 1.603 1.00 94.06 101 ILE A CA 1
ATOM 733 C C . ILE A 1 101 ? -7.976 -0.608 2.721 1.00 94.06 101 ILE A C 1
ATOM 735 O O . ILE A 1 101 ? -8.435 -0.803 3.847 1.00 94.06 101 ILE A O 1
ATOM 739 N N . ASP A 1 102 ? -6.704 -0.784 2.401 1.00 93.38 102 ASP A N 1
ATOM 740 C CA . ASP A 1 102 ? -5.652 -1.165 3.331 1.00 93.38 102 ASP A CA 1
ATOM 741 C C . ASP A 1 102 ? -4.614 -0.042 3.452 1.00 93.38 102 ASP A C 1
ATOM 743 O O . ASP A 1 102 ? -4.480 0.809 2.568 1.00 93.38 102 ASP A O 1
ATOM 747 N N . PHE A 1 103 ? -3.890 -0.025 4.566 1.00 93.62 103 PHE A N 1
ATOM 748 C CA . PHE A 1 103 ? -2.852 0.956 4.848 1.00 93.62 103 PHE A CA 1
ATOM 749 C C . PHE A 1 103 ? -1.533 0.244 5.118 1.00 93.62 103 PHE A C 1
ATOM 751 O O . PHE A 1 103 ? -1.399 -0.502 6.086 1.00 93.62 103 PHE A O 1
ATOM 758 N N . VAL A 1 104 ? -0.536 0.531 4.285 1.00 93.81 104 VAL A N 1
ATOM 759 C CA . VAL A 1 104 ? 0.826 0.016 4.434 1.00 93.81 104 VAL A CA 1
ATOM 760 C C . VAL A 1 104 ? 1.720 1.166 4.879 1.00 93.81 104 VAL A C 1
ATOM 762 O O . VAL A 1 104 ? 1.736 2.219 4.244 1.00 93.81 104 VAL A O 1
ATOM 765 N N . ALA A 1 105 ? 2.451 0.981 5.975 1.00 92.25 105 ALA A N 1
ATOM 766 C CA . ALA A 1 105 ? 3.280 2.021 6.576 1.00 92.25 105 ALA A CA 1
ATOM 767 C C . ALA A 1 105 ? 4.692 1.511 6.885 1.00 92.25 105 ALA A C 1
ATOM 769 O O . ALA A 1 105 ? 4.875 0.350 7.260 1.00 92.25 105 ALA A O 1
ATOM 770 N N . HIS A 1 106 ? 5.677 2.395 6.740 1.00 90.25 106 HIS A N 1
ATOM 771 C CA . HIS A 1 106 ? 7.062 2.194 7.149 1.00 90.25 106 HIS A CA 1
ATOM 772 C C . HIS A 1 106 ? 7.668 3.548 7.525 1.00 90.25 106 HIS A C 1
ATOM 774 O O . HIS A 1 106 ? 7.575 4.489 6.740 1.00 90.25 106 HIS A O 1
ATOM 780 N N . GLY A 1 107 ? 8.284 3.641 8.707 1.00 87.75 107 GLY A N 1
ATOM 781 C CA . GLY A 1 107 ? 8.821 4.911 9.200 1.00 87.75 107 GLY A CA 1
ATOM 782 C C . GLY A 1 107 ? 7.729 5.980 9.298 1.00 87.75 107 GLY A C 1
ATOM 783 O O . GLY A 1 107 ? 6.674 5.734 9.887 1.00 87.75 107 GLY A O 1
ATOM 784 N N . ASP A 1 108 ? 7.981 7.134 8.680 1.00 88.38 108 ASP A N 1
ATOM 785 C CA . ASP A 1 108 ? 7.043 8.263 8.626 1.00 88.38 108 ASP A CA 1
ATOM 786 C C . ASP A 1 108 ? 6.184 8.260 7.346 1.00 88.38 108 ASP A C 1
ATOM 788 O O . ASP A 1 108 ? 5.278 9.086 7.183 1.00 88.38 108 ASP A O 1
ATOM 792 N N . THR A 1 109 ? 6.424 7.310 6.439 1.00 92.50 109 THR A N 1
ATOM 793 C CA . THR A 1 109 ? 5.687 7.172 5.184 1.00 92.50 109 THR A CA 1
ATOM 794 C C . THR A 1 109 ? 4.569 6.141 5.311 1.00 92.50 109 THR A C 1
ATOM 796 O O . THR A 1 109 ? 4.742 5.016 5.777 1.00 92.50 109 THR A O 1
ATOM 799 N N . SER A 1 110 ? 3.373 6.520 4.861 1.00 95.25 110 SER A N 1
ATOM 800 C CA . SER A 1 110 ? 2.201 5.645 4.807 1.00 95.25 110 SER A CA 1
ATOM 801 C C . SER A 1 110 ? 1.534 5.730 3.442 1.00 95.25 110 SER A C 1
ATOM 803 O O . SER A 1 110 ? 1.478 6.796 2.824 1.00 95.25 110 SER A O 1
ATOM 805 N N . MET A 1 111 ? 1.001 4.608 2.970 1.00 95.75 111 MET A N 1
ATOM 806 C CA . MET A 1 111 ? 0.269 4.510 1.715 1.00 95.75 111 MET A CA 1
ATOM 807 C C . MET A 1 111 ? -1.080 3.841 1.933 1.00 95.75 111 MET A C 1
ATOM 809 O O . MET A 1 111 ? -1.176 2.833 2.628 1.00 95.75 111 MET A O 1
ATOM 813 N N . ALA A 1 112 ? -2.111 4.394 1.304 1.00 95.81 112 ALA A N 1
ATOM 814 C CA . ALA A 1 112 ? -3.422 3.782 1.193 1.00 95.81 112 ALA A CA 1
ATOM 815 C C . ALA A 1 112 ? -3.480 2.987 -0.110 1.00 95.81 112 ALA A C 1
ATOM 817 O O . ALA A 1 112 ? -3.116 3.493 -1.179 1.00 95.81 112 ALA A O 1
ATOM 818 N N . VAL A 1 113 ? -3.958 1.754 -0.014 1.00 96.31 113 VAL A N 1
ATOM 819 C CA . VAL A 1 113 ? -4.045 0.796 -1.111 1.00 96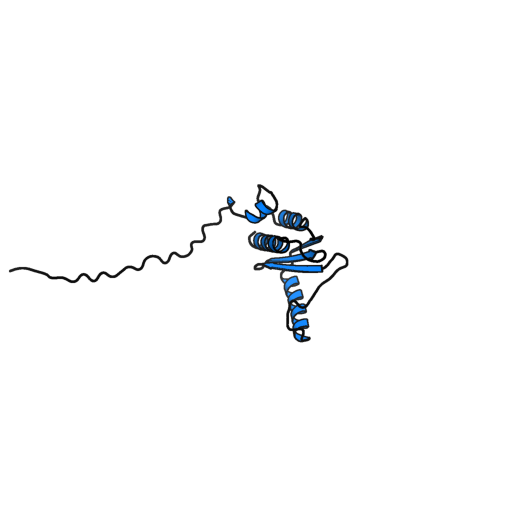.31 113 VAL A CA 1
ATOM 820 C C . VAL A 1 113 ? -5.493 0.372 -1.249 1.00 96.31 113 VAL A C 1
ATOM 822 O O . VAL A 1 113 ? -6.108 -0.055 -0.280 1.00 96.31 113 VAL A O 1
ATOM 825 N N . ILE A 1 114 ? -6.048 0.480 -2.452 1.00 96.12 114 ILE A N 1
ATOM 826 C CA . ILE A 1 114 ? -7.310 -0.182 -2.782 1.00 96.12 114 ILE A CA 1
ATOM 827 C C . ILE A 1 114 ? -6.944 -1.489 -3.465 1.00 96.12 114 ILE A C 1
ATOM 829 O O . ILE A 1 114 ? -6.271 -1.451 -4.498 1.00 96.12 114 ILE A O 1
ATOM 833 N N . HIS A 1 115 ? -7.383 -2.620 -2.920 1.00 94.69 115 HIS A N 1
ATOM 834 C CA . HIS A 1 115 ? -7.135 -3.935 -3.505 1.00 94.69 115 HIS A CA 1
ATOM 835 C C . HIS A 1 115 ? -8.391 -4.811 -3.548 1.00 94.69 115 HIS A C 1
ATOM 837 O O . HIS A 1 115 ? -9.364 -4.597 -2.821 1.00 94.69 115 HIS A O 1
ATOM 843 N N . GLU A 1 116 ? -8.375 -5.798 -4.440 1.00 91.06 116 GLU A N 1
ATOM 844 C CA . GLU A 1 116 ? -9.458 -6.770 -4.592 1.00 91.06 116 GLU A CA 1
ATOM 845 C C . GLU A 1 116 ? -9.150 -8.058 -3.849 1.00 91.06 116 GLU A C 1
ATOM 847 O O . GLU A 1 116 ? -8.124 -8.684 -4.102 1.00 91.06 116 GLU A O 1
ATOM 852 N N . GLY A 1 117 ? -10.065 -8.483 -2.976 1.00 86.62 117 GLY A N 1
ATOM 853 C CA . GLY A 1 117 ? -9.883 -9.710 -2.205 1.00 86.62 117 GLY A CA 1
ATOM 854 C C . GLY A 1 117 ? -8.622 -9.653 -1.345 1.00 86.62 117 GLY A C 1
ATOM 855 O O . GLY A 1 117 ? -8.312 -8.617 -0.767 1.00 86.62 117 GLY A O 1
ATOM 856 N N . GLU A 1 118 ? -7.899 -10.761 -1.258 1.00 88.06 118 GLU A N 1
ATOM 857 C CA . GLU A 1 118 ? -6.612 -10.831 -0.564 1.00 88.06 118 GLU A CA 1
ATOM 858 C C . GLU A 1 118 ? -5.456 -10.475 -1.506 1.00 88.06 118 GLU A C 1
ATOM 860 O O . GLU A 1 118 ? -5.536 -10.675 -2.721 1.00 88.06 118 GLU A O 1
ATOM 865 N N . TYR A 1 119 ? -4.350 -9.974 -0.950 1.00 91.25 119 TYR A N 1
ATOM 866 C CA . TYR A 1 119 ? -3.142 -9.750 -1.739 1.00 91.25 119 TYR A CA 1
ATOM 867 C C . TYR A 1 119 ? -2.639 -11.055 -2.355 1.00 91.25 119 TYR A C 1
ATOM 869 O O . TYR A 1 119 ? -2.504 -12.073 -1.675 1.00 91.25 119 TYR A O 1
ATOM 877 N N . ALA A 1 120 ? -2.275 -11.000 -3.637 1.00 92.44 120 ALA A N 1
ATOM 878 C CA . ALA A 1 120 ? -1.533 -12.089 -4.251 1.00 92.44 120 ALA A CA 1
ATOM 879 C C . ALA A 1 120 ? -0.167 -12.272 -3.549 1.00 92.44 120 ALA A C 1
ATOM 881 O O . ALA A 1 120 ? 0.376 -11.308 -2.993 1.00 92.44 120 ALA A O 1
ATOM 882 N N . PRO A 1 121 ? 0.420 -13.483 -3.587 1.00 94.06 121 PRO A N 1
ATOM 883 C CA . PRO A 1 121 ? 1.695 -13.756 -2.928 1.00 94.06 121 PRO A CA 1
ATOM 884 C C . PRO A 1 121 ? 2.783 -12.745 -3.315 1.00 94.06 121 PRO A C 1
ATOM 886 O O . PRO A 1 121 ? 3.020 -12.508 -4.499 1.00 94.06 121 PRO A O 1
ATOM 889 N N . GLY A 1 122 ? 3.445 -12.147 -2.321 1.00 93.19 122 GLY A N 1
ATOM 890 C CA . GLY A 1 122 ? 4.533 -11.187 -2.527 1.00 93.19 122 GLY A CA 1
ATOM 891 C C . GLY A 1 122 ? 4.093 -9.742 -2.792 1.00 93.19 122 GLY A C 1
ATOM 892 O O . GLY A 1 122 ? 4.937 -8.844 -2.779 1.00 93.19 122 GLY A O 1
ATOM 893 N N . VAL A 1 123 ? 2.803 -9.472 -3.034 1.00 95.25 123 VAL A N 1
ATOM 894 C CA . VAL A 1 123 ? 2.326 -8.108 -3.331 1.00 95.25 123 VAL A CA 1
ATOM 895 C C . VAL A 1 123 ? 2.431 -7.214 -2.104 1.00 95.25 123 VAL A C 1
ATOM 897 O O . VAL A 1 123 ? 2.937 -6.097 -2.209 1.00 95.25 123 VAL A O 1
ATOM 900 N N . ARG A 1 124 ? 2.018 -7.703 -0.931 1.00 94.88 124 ARG A N 1
ATOM 901 C CA . ARG A 1 124 ? 2.088 -6.928 0.313 1.00 94.88 124 ARG A CA 1
ATOM 902 C C . ARG A 1 124 ? 3.531 -6.605 0.697 1.00 94.88 124 ARG A C 1
ATOM 904 O O . ARG A 1 124 ? 3.836 -5.482 1.088 1.00 94.88 124 ARG A O 1
ATOM 911 N N . GLU A 1 125 ? 4.432 -7.565 0.531 1.00 95.44 125 GLU A N 1
ATOM 912 C CA . GLU A 1 125 ? 5.865 -7.399 0.775 1.00 95.44 125 GLU A CA 1
ATOM 913 C C . GLU A 1 125 ? 6.464 -6.387 -0.203 1.00 95.44 125 GLU A C 1
ATOM 915 O O . GLU A 1 125 ? 7.229 -5.511 0.194 1.00 95.44 125 GLU A O 1
ATOM 920 N N . THR A 1 126 ? 6.057 -6.449 -1.472 1.00 95.88 126 THR A N 1
ATOM 921 C CA . THR A 1 126 ? 6.470 -5.466 -2.479 1.00 95.88 126 THR A CA 1
ATOM 922 C C . THR A 1 126 ? 5.989 -4.062 -2.118 1.00 95.88 126 THR A C 1
ATOM 924 O O . THR A 1 126 ? 6.750 -3.105 -2.244 1.00 95.88 126 THR A O 1
ATOM 927 N N . LEU A 1 127 ? 4.758 -3.921 -1.618 1.00 96.19 127 LEU A N 1
ATOM 928 C CA . LEU A 1 127 ? 4.230 -2.640 -1.145 1.00 96.19 127 LEU A CA 1
ATOM 929 C C . LEU A 1 127 ? 5.020 -2.103 0.055 1.00 96.19 127 LEU A C 1
ATOM 931 O O . LEU A 1 127 ? 5.306 -0.911 0.095 1.00 96.19 127 LEU A O 1
ATOM 935 N N . LEU A 1 128 ? 5.439 -2.960 0.991 1.00 94.75 128 LEU A N 1
ATOM 936 C CA . LEU A 1 128 ? 6.315 -2.553 2.098 1.00 94.75 128 LEU A CA 1
ATOM 937 C C . LEU A 1 128 ? 7.676 -2.043 1.603 1.00 94.75 128 LEU A C 1
ATOM 939 O O . LEU A 1 128 ? 8.163 -1.034 2.110 1.00 94.75 128 LEU A O 1
ATOM 943 N N . ILE A 1 129 ? 8.265 -2.692 0.592 1.00 94.38 129 ILE A N 1
ATOM 944 C CA . ILE A 1 129 ? 9.509 -2.220 -0.040 1.00 94.38 129 ILE A CA 1
ATOM 945 C C . ILE A 1 129 ? 9.280 -0.856 -0.699 1.00 94.38 129 ILE A C 1
ATOM 947 O O . ILE A 1 129 ? 10.093 0.046 -0.525 1.00 94.38 129 ILE A O 1
ATOM 951 N N . VAL A 1 130 ? 8.161 -0.683 -1.409 1.00 95.00 130 VAL A N 1
ATOM 952 C CA . VAL A 1 130 ? 7.773 0.596 -2.022 1.00 95.00 130 VAL A CA 1
ATOM 953 C C . VAL A 1 130 ? 7.665 1.708 -0.978 1.00 95.00 130 VAL A C 1
ATOM 955 O O . VAL A 1 130 ? 8.234 2.777 -1.182 1.00 95.00 130 VAL A O 1
ATOM 958 N N . VAL A 1 131 ? 6.972 1.462 0.137 1.00 95.00 131 VAL A N 1
ATOM 959 C CA . VAL A 1 131 ? 6.796 2.461 1.202 1.00 95.00 131 VAL A CA 1
ATOM 960 C C . VAL A 1 131 ? 8.144 2.835 1.819 1.00 95.00 131 VAL A C 1
ATOM 962 O O . VAL A 1 131 ? 8.435 4.020 1.950 1.00 95.00 131 VAL A O 1
ATOM 965 N N . ASN A 1 132 ? 8.983 1.844 2.134 1.00 92.88 132 ASN A N 1
ATOM 966 C CA . ASN A 1 132 ? 10.325 2.077 2.666 1.00 92.88 132 ASN A CA 1
ATOM 967 C C . ASN A 1 132 ? 11.207 2.876 1.696 1.00 92.88 132 ASN A C 1
ATOM 969 O O . ASN A 1 132 ? 11.952 3.747 2.126 1.00 92.88 132 ASN A O 1
ATOM 973 N N . GLU A 1 133 ? 11.145 2.597 0.394 1.00 91.56 133 GLU A N 1
ATOM 974 C CA . GLU A 1 133 ? 11.989 3.320 -0.557 1.00 91.56 133 GLU A CA 1
ATOM 975 C C . GLU A 1 133 ? 11.527 4.768 -0.746 1.00 91.56 133 GLU A C 1
ATOM 977 O O . GLU A 1 133 ? 12.363 5.657 -0.859 1.00 91.56 133 GLU A O 1
ATOM 982 N N . ILE A 1 134 ? 10.212 5.022 -0.733 1.00 91.50 134 ILE A N 1
ATOM 983 C CA . ILE A 1 134 ? 9.662 6.387 -0.765 1.00 91.50 134 ILE A CA 1
ATOM 984 C C . ILE A 1 134 ? 10.057 7.173 0.494 1.00 91.50 134 ILE A C 1
ATOM 986 O O . ILE A 1 134 ? 10.270 8.378 0.400 1.00 91.50 134 ILE A O 1
ATOM 990 N N . ASP A 1 135 ? 10.172 6.510 1.646 1.00 91.06 135 ASP A N 1
ATOM 991 C CA . ASP A 1 135 ? 10.626 7.120 2.906 1.00 91.06 135 ASP A CA 1
ATOM 992 C C . ASP A 1 135 ? 12.098 7.571 2.857 1.00 91.06 135 ASP A C 1
ATOM 994 O O . ASP A 1 135 ? 12.501 8.475 3.582 1.00 91.06 135 ASP A O 1
ATOM 998 N N . GLN A 1 136 ? 12.903 6.953 1.985 1.00 88.12 136 GLN A N 1
ATOM 999 C CA . GLN A 1 136 ? 14.340 7.213 1.843 1.00 88.12 136 GLN A CA 1
ATOM 1000 C C . GLN A 1 136 ? 14.701 8.176 0.696 1.00 88.12 136 GLN A C 1
ATOM 1002 O O . GLN A 1 136 ? 15.892 8.437 0.488 1.00 88.12 136 GLN A O 1
ATOM 1007 N N . LEU A 1 137 ? 13.709 8.667 -0.057 1.00 83.81 137 LEU A N 1
ATOM 1008 C CA . LEU A 1 137 ? 13.884 9.672 -1.117 1.00 83.81 137 LEU A CA 1
ATOM 1009 C C . LEU A 1 137 ? 14.129 11.073 -0.541 1.00 83.81 137 LEU A C 1
ATOM 1011 O O . LEU A 1 137 ? 15.055 11.743 -1.055 1.00 83.81 137 LEU A O 1
#

pLDDT: mean 80.07, std 20.56, range [30.23, 96.31]